Protein AF-A0A3A8YFK5-F1 (afdb_monomer_lite)

Foldseek 3Di:
DCVVLCVVLVVVLVVCVVVVVLVCLLVNLVSQQVSQVVCVVVPPPSSNQVSLVVVCVVPVVCVSSNVSNVVSPHDD

Structure (mmCIF, N/CA/C/O backbone):
data_AF-A0A3A8YFK5-F1
#
_entry.id   AF-A0A3A8YFK5-F1
#
loop_
_atom_site.group_PDB
_atom_site.id
_atom_site.type_symbol
_atom_site.label_atom_id
_atom_site.label_alt_id
_atom_site.label_comp_id
_atom_site.label_asym_id
_atom_site.label_entity_id
_atom_site.label_seq_id
_atom_site.pdbx_PDB_ins_code
_atom_site.Cartn_x
_atom_site.Cartn_y
_atom_site.Cartn_z
_atom_site.occupancy
_atom_site.B_iso_or_equiv
_atom_site.auth_seq_id
_atom_site.auth_comp_id
_atom_site.auth_asym_id
_atom_site.auth_atom_id
_atom_site.pdbx_PDB_model_num
ATOM 1 N N . MET A 1 1 ? -1.207 -1.563 15.806 1.00 56.94 1 MET A N 1
ATOM 2 C CA . MET A 1 1 ? -1.200 -3.010 16.137 1.00 56.94 1 MET A CA 1
ATOM 3 C C . MET A 1 1 ? -0.986 -3.888 14.887 1.00 56.94 1 MET A C 1
ATOM 5 O O . MET A 1 1 ? -1.472 -5.007 14.828 1.00 56.94 1 MET A O 1
ATOM 9 N N . CYS A 1 2 ? -0.184 -3.431 13.910 1.00 62.66 2 CYS A N 1
ATOM 10 C CA . CYS A 1 2 ? 0.181 -4.180 12.690 1.00 62.66 2 CYS A CA 1
ATOM 11 C C . CYS A 1 2 ? 1.671 -3.994 12.326 1.00 62.66 2 CYS A C 1
ATOM 13 O O . CYS A 1 2 ? 2.017 -3.944 11.150 1.00 62.66 2 CYS A O 1
ATOM 15 N N . LYS A 1 3 ? 2.553 -3.799 13.320 1.00 65.12 3 LYS A N 1
ATOM 16 C CA . LYS A 1 3 ? 3.958 -3.416 13.073 1.00 65.12 3 LYS A CA 1
ATOM 17 C C . LYS A 1 3 ? 4.733 -4.486 12.300 1.00 65.12 3 LYS A C 1
ATOM 19 O O . LYS A 1 3 ? 5.334 -4.183 11.281 1.00 65.12 3 LYS A O 1
ATOM 24 N N . GLU A 1 4 ? 4.637 -5.735 12.732 1.00 68.94 4 GLU A N 1
ATOM 25 C CA . GLU A 1 4 ? 5.458 -6.824 12.192 1.00 68.94 4 GLU A CA 1
ATOM 26 C C . GLU A 1 4 ? 5.069 -7.212 10.754 1.00 68.94 4 GLU A C 1
ATOM 28 O O . GLU A 1 4 ? 5.925 -7.388 9.888 1.00 68.94 4 GLU A O 1
ATOM 33 N N . LEU A 1 5 ? 3.762 -7.236 10.455 1.00 70.56 5 LEU A N 1
ATOM 34 C CA . LEU A 1 5 ? 3.264 -7.470 9.094 1.00 70.56 5 LEU A CA 1
ATOM 35 C C . LEU A 1 5 ? 3.701 -6.347 8.141 1.00 70.56 5 LEU A C 1
ATOM 37 O O . LEU A 1 5 ? 4.055 -6.600 6.992 1.00 70.56 5 LEU A O 1
ATOM 41 N N . ARG A 1 6 ? 3.698 -5.102 8.634 1.00 77.94 6 ARG A N 1
ATOM 42 C CA . ARG A 1 6 ? 4.115 -3.923 7.874 1.00 77.94 6 ARG A CA 1
ATOM 43 C C . ARG A 1 6 ? 5.604 -3.989 7.537 1.00 77.94 6 ARG A C 1
ATOM 45 O O . ARG A 1 6 ? 5.946 -3.732 6.393 1.00 77.94 6 ARG A O 1
ATOM 52 N N . GLU A 1 7 ? 6.473 -4.365 8.472 1.00 81.25 7 GLU A N 1
ATOM 53 C CA . GLU A 1 7 ? 7.930 -4.384 8.259 1.00 81.25 7 GLU A CA 1
ATOM 54 C C . GLU A 1 7 ? 8.378 -5.368 7.166 1.00 81.25 7 GLU A C 1
ATOM 56 O O . GLU A 1 7 ? 9.166 -5.000 6.293 1.00 81.25 7 GLU A O 1
ATOM 61 N N . ASN A 1 8 ? 7.848 -6.594 7.154 1.00 77.56 8 ASN A N 1
ATOM 62 C CA . ASN A 1 8 ? 8.212 -7.588 6.134 1.00 77.56 8 ASN A CA 1
ATOM 63 C C . ASN A 1 8 ? 7.684 -7.217 4.740 1.00 77.56 8 ASN A C 1
ATOM 65 O O . ASN A 1 8 ? 8.385 -7.360 3.737 1.00 77.56 8 ASN A O 1
ATOM 69 N N . LEU A 1 9 ? 6.457 -6.697 4.679 1.00 83.81 9 LEU A N 1
ATOM 70 C CA . LEU A 1 9 ? 5.828 -6.253 3.436 1.00 83.81 9 LEU A CA 1
ATOM 71 C C . LEU A 1 9 ? 6.560 -5.040 2.844 1.00 83.81 9 LEU A C 1
ATOM 73 O O . LEU A 1 9 ? 6.770 -4.962 1.635 1.00 83.81 9 LEU A O 1
ATOM 77 N N . LEU A 1 10 ? 7.005 -4.129 3.711 1.00 82.19 10 LEU A N 1
ATOM 78 C CA . LEU A 1 10 ? 7.708 -2.905 3.349 1.00 82.19 10 LEU A CA 1
ATOM 79 C C . LEU A 1 10 ? 9.073 -3.210 2.719 1.00 82.19 10 LEU A C 1
ATOM 81 O O . LEU A 1 10 ? 9.350 -2.672 1.652 1.00 82.19 10 LEU A O 1
ATOM 85 N N . LYS A 1 11 ? 9.843 -4.166 3.261 1.00 87.38 11 LYS A N 1
ATOM 86 C CA . LYS A 1 11 ? 11.106 -4.625 2.646 1.00 87.38 11 LYS A CA 1
ATOM 87 C C . LYS A 1 11 ? 10.909 -5.180 1.230 1.00 87.38 11 LYS A C 1
ATOM 89 O O . LYS A 1 11 ? 11.684 -4.867 0.329 1.00 87.38 11 LYS A O 1
ATOM 94 N N . ARG A 1 12 ? 9.860 -5.985 1.005 1.00 88.06 12 ARG A N 1
ATOM 95 C CA . ARG A 1 12 ? 9.565 -6.538 -0.331 1.00 88.06 12 ARG A CA 1
ATOM 96 C C . ARG A 1 12 ? 9.155 -5.447 -1.319 1.00 88.06 12 ARG A C 1
ATOM 98 O O . ARG A 1 12 ? 9.648 -5.431 -2.446 1.00 88.06 12 ARG A O 1
ATOM 105 N N . VAL A 1 13 ? 8.261 -4.546 -0.906 1.00 91.50 13 VAL A N 1
ATOM 106 C CA . VAL A 1 13 ? 7.823 -3.422 -1.746 1.00 91.50 13 VAL A CA 1
ATOM 107 C C . VAL A 1 13 ? 9.003 -2.509 -2.077 1.00 91.50 13 VAL A C 1
ATOM 109 O O . VAL A 1 13 ? 9.142 -2.112 -3.230 1.00 91.50 13 VAL A O 1
ATOM 112 N N . GLU A 1 14 ? 9.871 -2.211 -1.110 1.00 91.88 14 GLU A N 1
ATOM 113 C CA . GLU A 1 14 ? 11.066 -1.388 -1.318 1.00 91.88 14 GLU A CA 1
ATOM 114 C C . GLU A 1 14 ? 12.001 -1.980 -2.368 1.00 91.88 14 GLU A C 1
ATOM 116 O O . GLU A 1 14 ? 12.277 -1.293 -3.350 1.00 91.88 14 GLU A O 1
ATOM 121 N N . GLY A 1 15 ? 12.380 -3.257 -2.253 1.00 91.69 15 GLY A N 1
ATOM 122 C CA . GLY A 1 15 ? 13.269 -3.889 -3.236 1.00 91.69 15 GLY A CA 1
ATOM 123 C C . GLY A 1 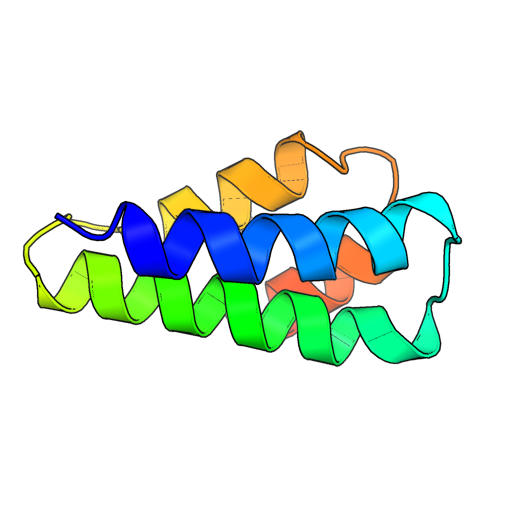15 ? 12.705 -3.858 -4.664 1.00 91.69 15 GLY A C 1
ATOM 124 O O . GLY A 1 15 ? 13.394 -3.494 -5.616 1.00 91.69 15 GLY A O 1
ATOM 125 N N . ILE A 1 16 ? 11.407 -4.139 -4.829 1.00 90.38 16 ILE A N 1
ATOM 126 C CA . ILE A 1 16 ? 10.734 -4.063 -6.139 1.00 90.38 16 ILE A CA 1
ATOM 127 C C . ILE A 1 16 ? 10.731 -2.626 -6.693 1.00 90.38 16 ILE A C 1
ATOM 129 O O . ILE A 1 16 ? 10.864 -2.406 -7.905 1.00 90.38 16 ILE A O 1
ATOM 133 N N . MET A 1 17 ? 10.546 -1.639 -5.816 1.00 90.19 17 MET A N 1
ATOM 134 C CA . MET A 1 17 ? 10.445 -0.226 -6.176 1.00 90.19 17 MET A CA 1
ATOM 135 C C . MET A 1 17 ? 11.787 0.416 -6.517 1.00 90.19 17 MET A C 1
ATOM 137 O O . MET A 1 17 ? 11.836 1.262 -7.421 1.00 90.19 17 MET A O 1
ATOM 141 N N . GLU A 1 18 ? 12.848 0.023 -5.817 1.00 91.00 18 GLU A N 1
ATOM 142 C CA . GLU A 1 18 ? 14.229 0.431 -6.079 1.00 91.00 18 GLU A CA 1
ATOM 143 C C . GLU A 1 18 ? 14.671 -0.059 -7.457 1.00 91.00 18 GLU A C 1
ATOM 145 O O . GLU A 1 18 ? 15.073 0.739 -8.306 1.00 91.00 18 GLU A O 1
ATOM 150 N N . GLU A 1 19 ? 14.432 -1.337 -7.752 1.00 90.44 19 GLU A N 1
ATOM 151 C CA . GLU A 1 19 ? 14.754 -1.935 -9.049 1.00 90.44 19 GLU A CA 1
ATOM 152 C C . GLU A 1 19 ? 13.788 -1.532 -10.180 1.00 90.44 19 GLU A C 1
ATOM 154 O O . GLU A 1 19 ? 13.952 -1.928 -11.332 1.00 90.44 19 GLU A O 1
ATOM 159 N N . SER A 1 20 ? 12.765 -0.722 -9.883 1.00 85.94 20 SER A N 1
ATOM 160 C CA . SER A 1 20 ? 11.781 -0.235 -10.860 1.00 85.94 20 SER A CA 1
ATOM 161 C C . SER A 1 20 ? 11.093 -1.351 -11.672 1.00 85.94 20 SER A C 1
ATOM 163 O O . SER A 1 20 ? 10.674 -1.117 -12.812 1.00 85.94 20 SER A O 1
ATOM 165 N N . ARG A 1 21 ? 10.924 -2.551 -11.092 1.00 88.25 21 ARG A N 1
ATOM 166 C CA . ARG A 1 21 ? 10.324 -3.715 -11.768 1.00 88.25 21 ARG A CA 1
ATOM 167 C C . ARG A 1 21 ? 8.801 -3.559 -11.897 1.00 88.25 21 ARG A C 1
ATOM 169 O O . ARG A 1 21 ? 8.031 -4.076 -11.089 1.00 88.25 21 ARG A O 1
ATOM 176 N N . ARG A 1 22 ? 8.353 -2.843 -12.934 1.00 88.56 22 ARG A N 1
ATOM 177 C CA . ARG A 1 22 ? 6.937 -2.458 -13.134 1.00 88.56 22 ARG A CA 1
ATOM 178 C C . ARG A 1 22 ? 5.951 -3.627 -13.181 1.00 88.56 22 ARG A C 1
ATOM 180 O O . ARG A 1 22 ? 4.818 -3.450 -12.749 1.00 88.56 22 ARG A O 1
ATOM 187 N N . ASN A 1 23 ? 6.378 -4.803 -13.641 1.00 92.88 23 ASN A N 1
ATOM 188 C CA . ASN A 1 23 ? 5.530 -6.004 -13.704 1.00 92.88 23 ASN A CA 1
ATOM 189 C C . ASN A 1 23 ? 5.022 -6.451 -12.323 1.00 92.88 23 ASN A C 1
ATOM 191 O O . ASN A 1 23 ? 4.018 -7.144 -12.239 1.00 92.88 23 ASN A O 1
ATOM 195 N N . TYR A 1 24 ? 5.681 -6.018 -11.245 1.00 93.94 24 TYR A N 1
ATOM 196 C CA . TYR A 1 24 ? 5.315 -6.360 -9.871 1.00 93.94 24 TYR A CA 1
ATOM 197 C C . TYR A 1 24 ? 4.545 -5.246 -9.153 1.00 93.94 24 TYR A C 1
ATOM 199 O O . TYR A 1 24 ? 4.208 -5.383 -7.980 1.00 93.94 24 TYR A O 1
ATOM 207 N N . TYR A 1 25 ? 4.253 -4.124 -9.818 1.00 95.19 25 TYR A N 1
ATOM 208 C CA . TYR A 1 25 ? 3.549 -3.013 -9.170 1.00 95.19 25 TYR A CA 1
ATOM 209 C C . TYR A 1 25 ? 2.130 -3.395 -8.745 1.00 95.19 25 TYR A C 1
ATOM 211 O O . TYR A 1 25 ? 1.679 -2.933 -7.697 1.00 95.19 25 TYR A O 1
ATOM 219 N N . TYR A 1 26 ? 1.474 -4.274 -9.507 1.00 96.12 26 TYR A N 1
ATOM 220 C CA . TYR A 1 26 ? 0.183 -4.850 -9.141 1.00 96.12 26 TYR A CA 1
ATOM 221 C C . TYR A 1 26 ? 0.271 -5.636 -7.824 1.00 96.12 26 TYR A C 1
ATOM 223 O O . TYR A 1 26 ? -0.514 -5.392 -6.911 1.00 96.12 26 TYR A O 1
ATOM 231 N N . GLU A 1 27 ? 1.274 -6.514 -7.678 1.00 94.62 27 GLU A N 1
ATOM 232 C CA . GLU A 1 27 ? 1.501 -7.266 -6.433 1.00 94.62 27 GLU A CA 1
ATOM 233 C C . GLU A 1 27 ? 1.762 -6.327 -5.251 1.00 94.62 27 GLU A C 1
ATOM 235 O O . GLU A 1 27 ? 1.156 -6.479 -4.192 1.00 94.62 27 GLU A O 1
ATOM 240 N N . CYS A 1 28 ? 2.620 -5.317 -5.438 1.00 95.50 28 CYS A N 1
ATOM 241 C CA . CYS A 1 28 ? 2.886 -4.317 -4.406 1.00 95.50 28 CYS A CA 1
ATOM 242 C C . CYS A 1 28 ? 1.601 -3.605 -3.966 1.00 95.50 28 CYS A C 1
ATOM 244 O O . CYS A 1 28 ? 1.366 -3.451 -2.769 1.00 95.50 28 CYS A O 1
ATOM 246 N N . ALA A 1 29 ? 0.760 -3.183 -4.912 1.00 96.50 29 ALA A N 1
ATOM 247 C CA . ALA A 1 29 ? -0.495 -2.515 -4.596 1.00 96.50 29 ALA A CA 1
ATOM 248 C C . ALA A 1 29 ? -1.478 -3.445 -3.863 1.00 96.50 29 ALA A C 1
ATOM 250 O O . ALA A 1 29 ? -2.085 -3.015 -2.881 1.00 96.50 29 ALA A O 1
ATOM 251 N N . ALA A 1 30 ? -1.563 -4.720 -4.260 1.00 96.19 30 ALA A N 1
ATOM 252 C CA . ALA A 1 30 ? -2.375 -5.734 -3.584 1.00 96.19 30 ALA A CA 1
ATOM 253 C C . ALA A 1 30 ? -1.952 -5.920 -2.118 1.00 96.19 30 ALA A C 1
ATOM 255 O O . ALA A 1 30 ? -2.779 -5.891 -1.208 1.00 96.19 30 ALA A O 1
ATOM 256 N N . TYR A 1 31 ? -0.646 -6.047 -1.880 1.00 94.31 31 TYR A N 1
ATOM 257 C CA . TYR A 1 31 ? -0.061 -6.180 -0.547 1.00 94.31 31 TYR A CA 1
ATOM 258 C C . TYR A 1 31 ? -0.363 -4.978 0.353 1.00 94.31 31 TYR A C 1
ATOM 260 O O . TYR A 1 31 ? -0.750 -5.141 1.511 1.00 94.31 31 TYR A O 1
ATOM 268 N N . ILE A 1 32 ? -0.214 -3.766 -0.180 1.00 95.19 32 ILE A N 1
ATOM 269 C CA . ILE A 1 32 ? -0.467 -2.518 0.551 1.00 95.19 32 ILE A CA 1
ATOM 270 C C . ILE A 1 32 ? -1.958 -2.371 0.873 1.00 95.19 32 ILE A C 1
ATOM 272 O O . ILE A 1 32 ? -2.308 -1.985 1.990 1.00 95.19 32 ILE A O 1
ATOM 276 N N . ALA A 1 33 ? -2.837 -2.710 -0.072 1.00 96.38 33 ALA A N 1
ATOM 277 C CA . ALA A 1 33 ? -4.280 -2.689 0.138 1.00 96.38 33 ALA A CA 1
ATOM 278 C C . ALA A 1 33 ? -4.704 -3.675 1.233 1.00 96.38 33 ALA A C 1
ATOM 280 O O . ALA A 1 33 ? -5.405 -3.273 2.160 1.00 96.38 33 ALA A O 1
ATOM 281 N N . ALA A 1 34 ? -4.210 -4.916 1.179 1.00 94.75 34 ALA A N 1
ATOM 282 C CA . ALA A 1 34 ? -4.487 -5.937 2.186 1.00 94.75 34 ALA A CA 1
ATOM 283 C C . ALA A 1 34 ? -3.993 -5.517 3.581 1.00 94.75 34 ALA A C 1
ATOM 285 O O . ALA A 1 34 ? -4.713 -5.664 4.566 1.00 94.75 34 ALA A O 1
ATOM 286 N N . LEU A 1 35 ? -2.795 -4.924 3.683 1.00 93.31 35 LEU A N 1
ATOM 287 C CA . LEU A 1 35 ? -2.301 -4.363 4.945 1.00 93.31 35 LEU A CA 1
ATOM 288 C C . LEU A 1 35 ? -3.255 -3.292 5.493 1.00 93.31 35 LEU A C 1
ATOM 290 O O . LEU A 1 35 ? -3.556 -3.277 6.686 1.00 93.31 35 LEU A O 1
ATOM 294 N N . GLY A 1 36 ? -3.722 -2.399 4.624 1.00 94.12 36 GLY A N 1
ATOM 295 C CA . GLY A 1 36 ? -4.660 -1.347 4.985 1.00 94.12 36 GLY A CA 1
ATOM 296 C C . GLY A 1 36 ? -6.018 -1.879 5.459 1.00 94.12 36 GLY A C 1
ATOM 297 O O . GLY A 1 36 ? -6.537 -1.398 6.463 1.00 94.12 36 GLY A O 1
ATOM 298 N N . GLU A 1 37 ? -6.551 -2.907 4.798 1.00 95.12 37 GLU A N 1
ATOM 299 C CA . GLU A 1 37 ? -7.784 -3.600 5.203 1.00 95.12 37 GLU A CA 1
ATOM 300 C C . GLU A 1 37 ? -7.641 -4.280 6.569 1.00 95.12 37 GLU A C 1
ATOM 302 O O . GLU A 1 37 ? -8.532 -4.168 7.406 1.00 95.12 37 GLU A O 1
ATOM 307 N N . VAL A 1 38 ? -6.497 -4.916 6.842 1.00 93.00 38 VAL A N 1
ATOM 308 C CA . VAL A 1 38 ? -6.197 -5.526 8.151 1.00 93.00 38 VAL A CA 1
ATOM 309 C C . VAL A 1 38 ? -6.063 -4.467 9.251 1.00 93.00 38 VAL A C 1
ATOM 311 O O . VAL A 1 38 ? -6.504 -4.679 10.380 1.00 93.00 38 VAL A O 1
ATOM 314 N N . CYS A 1 39 ? -5.442 -3.322 8.956 1.00 91.31 39 CYS A N 1
ATOM 315 C CA . CYS A 1 39 ? -5.403 -2.186 9.880 1.00 91.31 39 CYS A CA 1
ATOM 316 C C . CYS A 1 39 ? -6.820 -1.690 10.200 1.00 91.31 39 CYS A C 1
ATOM 318 O O . CYS A 1 39 ? -7.161 -1.504 11.369 1.00 91.31 39 CYS A O 1
ATOM 320 N N . GLU A 1 40 ? -7.655 -1.530 9.175 1.00 94.88 40 GLU A N 1
ATOM 321 C CA . GLU A 1 40 ? -9.035 -1.070 9.321 1.00 94.88 40 GLU A CA 1
ATOM 322 C C . GLU A 1 40 ? -9.900 -2.060 10.105 1.00 94.88 40 GLU A C 1
ATOM 324 O O . GLU A 1 40 ? -10.591 -1.663 11.044 1.00 94.88 40 GLU A O 1
ATOM 329 N N . SER A 1 41 ? -9.767 -3.361 9.836 1.00 93.69 41 SER A N 1
ATOM 330 C CA . SER A 1 41 ? -10.467 -4.411 10.584 1.00 93.69 41 SER A CA 1
ATOM 331 C C . SER A 1 41 ? -10.055 -4.481 12.061 1.00 93.69 41 SER A C 1
ATOM 333 O O . SER A 1 41 ? -10.762 -5.073 12.871 1.00 93.69 41 SER A O 1
ATOM 335 N N . ARG A 1 42 ? -8.903 -3.904 12.424 1.00 91.44 42 ARG A N 1
ATOM 336 C CA . ARG A 1 42 ? -8.385 -3.819 13.801 1.00 91.44 42 ARG A CA 1
ATOM 337 C C . ARG A 1 42 ? -8.708 -2.487 14.486 1.00 91.44 42 ARG A C 1
ATOM 339 O O . ARG A 1 42 ? -8.149 -2.203 15.544 1.00 91.44 42 ARG A O 1
ATOM 346 N N . GLY A 1 43 ? -9.604 -1.687 13.905 1.00 92.75 43 GLY A N 1
ATOM 347 C CA . GLY A 1 43 ? -10.111 -0.448 14.495 1.00 92.75 43 GLY A CA 1
ATOM 348 C C . GLY A 1 43 ? -9.404 0.826 14.028 1.00 92.75 43 GLY A C 1
ATOM 349 O O . GLY A 1 43 ? -9.733 1.907 14.515 1.00 92.75 43 GLY A O 1
ATOM 350 N N . GLU A 1 44 ? -8.460 0.749 13.082 1.00 92.81 44 GLU A N 1
ATOM 351 C CA . GLU A 1 44 ? -7.886 1.951 12.466 1.00 92.81 44 GLU A CA 1
ATOM 352 C C . GLU A 1 44 ? -8.857 2.508 11.412 1.00 92.81 44 GLU A C 1
ATOM 354 O O . GLU A 1 44 ? -8.818 2.116 10.248 1.00 92.81 44 GLU A O 1
ATOM 359 N N . VAL A 1 45 ? -9.742 3.427 11.814 1.00 93.56 45 VAL A N 1
ATOM 360 C CA . VAL A 1 45 ? -10.739 4.048 10.920 1.00 93.56 45 VAL A CA 1
ATOM 361 C C . VAL A 1 45 ? -10.073 4.605 9.655 1.00 93.56 45 VAL A C 1
ATOM 363 O O . VAL A 1 45 ? -9.145 5.416 9.729 1.00 93.56 45 VAL A O 1
ATOM 366 N N . GLY A 1 46 ? -10.538 4.161 8.482 1.00 94.88 46 GLY A N 1
ATOM 367 C CA . GLY A 1 46 ? -9.966 4.552 7.192 1.00 94.88 46 GLY A CA 1
ATOM 368 C C . GLY A 1 46 ? -8.566 3.984 6.931 1.00 94.88 46 GLY A C 1
ATOM 369 O O . GLY A 1 46 ? -7.821 4.542 6.119 1.00 94.88 46 GLY A O 1
ATOM 370 N N . GLY A 1 47 ? -8.190 2.898 7.615 1.00 94.31 47 GLY A N 1
ATOM 371 C CA . GLY A 1 47 ? -6.883 2.249 7.529 1.00 94.31 47 GLY A CA 1
ATOM 372 C C . GLY A 1 47 ? -6.466 1.938 6.095 1.00 94.31 47 GLY A C 1
ATOM 373 O O . GLY A 1 47 ? -5.345 2.278 5.707 1.00 94.31 47 GLY A O 1
ATOM 374 N N . LYS A 1 48 ? -7.383 1.417 5.266 1.00 95.44 48 LYS A N 1
ATOM 375 C CA . LYS A 1 48 ? -7.104 1.151 3.849 1.00 95.44 48 LYS A CA 1
ATOM 376 C C . LYS A 1 48 ? -6.657 2.401 3.100 1.00 95.44 48 LYS A C 1
ATOM 378 O O . LYS A 1 48 ? -5.615 2.394 2.448 1.00 95.44 48 LYS A O 1
ATOM 383 N N . GLN A 1 49 ? -7.416 3.487 3.216 1.00 97.56 49 GLN A N 1
ATOM 384 C CA . GLN A 1 49 ? -7.117 4.726 2.496 1.00 97.56 49 GLN A CA 1
ATOM 385 C C . GLN A 1 49 ? -5.828 5.372 2.997 1.00 97.56 49 GLN A C 1
ATOM 387 O O . GLN A 1 49 ? -4.977 5.732 2.190 1.00 97.56 49 GLN A O 1
ATOM 392 N N . ARG A 1 50 ? -5.636 5.440 4.319 1.00 95.44 50 ARG A N 1
ATOM 393 C CA . ARG A 1 50 ? -4.407 5.972 4.923 1.00 95.44 50 ARG A CA 1
ATOM 394 C C . ARG A 1 50 ? -3.160 5.253 4.414 1.00 95.44 50 ARG A C 1
ATOM 396 O O . ARG A 1 50 ? -2.204 5.911 4.014 1.00 95.44 50 ARG A O 1
ATOM 403 N N . VAL A 1 51 ? -3.178 3.919 4.408 1.00 95.12 51 VAL A N 1
ATOM 404 C CA . VAL A 1 51 ? -2.038 3.108 3.965 1.00 95.12 51 VAL A CA 1
ATOM 405 C C . VAL A 1 51 ? -1.783 3.291 2.466 1.00 95.12 51 VAL A C 1
ATOM 407 O O . VAL A 1 51 ? -0.641 3.510 2.067 1.00 95.12 51 VAL A O 1
ATOM 410 N N . LEU A 1 52 ? -2.822 3.287 1.627 1.00 96.50 52 LEU A N 1
ATOM 411 C CA . LEU A 1 52 ? -2.666 3.539 0.189 1.00 96.50 52 LEU A CA 1
ATOM 412 C C . LEU A 1 52 ? -2.079 4.937 -0.092 1.00 96.50 52 LEU A C 1
ATOM 414 O O . LEU A 1 52 ? -1.130 5.052 -0.869 1.00 96.50 52 LEU A O 1
ATOM 418 N N . SER A 1 53 ? -2.569 5.986 0.579 1.00 96.50 53 SER A N 1
ATOM 419 C CA . SER A 1 53 ? -2.068 7.362 0.425 1.00 96.50 53 SER A CA 1
ATOM 420 C C . SER A 1 53 ? -0.635 7.554 0.940 1.00 96.50 53 SER A C 1
ATOM 422 O O . SER A 1 53 ? 0.141 8.306 0.342 1.00 96.50 53 SER A O 1
ATOM 424 N N . GLU A 1 54 ? -0.248 6.858 2.014 1.00 94.62 54 GLU A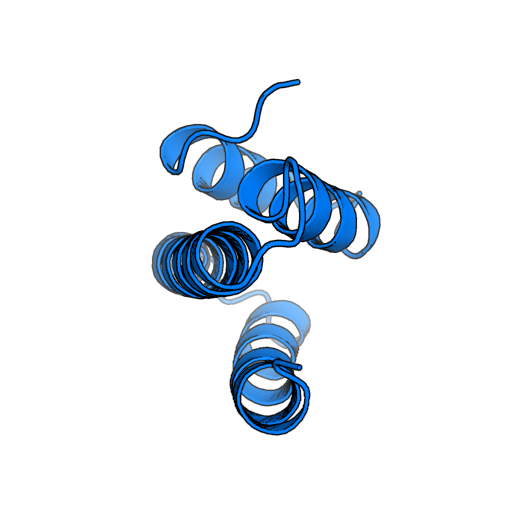 N 1
ATOM 425 C CA . GLU A 1 54 ? 1.128 6.840 2.534 1.00 94.62 54 GLU A CA 1
ATOM 426 C C . GLU A 1 54 ? 2.101 6.337 1.455 1.00 94.62 54 GLU A C 1
ATOM 428 O O . GLU A 1 54 ? 3.092 6.999 1.133 1.00 94.62 54 GLU A O 1
ATOM 433 N N . TYR A 1 55 ? 1.775 5.211 0.817 1.00 94.50 55 TYR A N 1
ATOM 434 C CA . TYR A 1 55 ? 2.599 4.634 -0.246 1.00 94.50 55 TYR A CA 1
ATOM 435 C C . TYR A 1 55 ? 2.533 5.426 -1.559 1.00 94.50 55 TYR A C 1
ATOM 437 O O . TYR A 1 55 ? 3.548 5.541 -2.252 1.00 94.50 55 TYR A O 1
ATOM 445 N N . GLN A 1 56 ? 1.389 6.029 -1.894 1.00 96.00 56 GLN A N 1
ATOM 446 C CA . GLN A 1 56 ? 1.282 6.959 -3.022 1.00 96.00 56 GLN A CA 1
ATOM 447 C C . GLN A 1 56 ? 2.257 8.133 -2.858 1.00 96.00 56 GLN A C 1
ATOM 449 O O . GLN A 1 56 ? 2.977 8.469 -3.804 1.00 96.00 56 GLN A O 1
ATOM 454 N N . SER A 1 57 ? 2.304 8.717 -1.656 1.00 95.94 57 SER A N 1
ATOM 455 C CA . SER A 1 57 ? 3.168 9.850 -1.313 1.00 95.94 57 SER A CA 1
ATOM 456 C C . SER A 1 57 ? 4.644 9.453 -1.308 1.00 95.94 57 SER A C 1
ATOM 458 O O . SER A 1 57 ? 5.466 10.139 -1.919 1.00 95.94 57 SER A O 1
ATOM 460 N N . LYS A 1 58 ? 4.978 8.299 -0.708 1.00 94.62 58 LYS A N 1
ATOM 461 C CA . LYS A 1 58 ? 6.339 7.732 -0.705 1.00 94.62 58 LYS A CA 1
ATOM 462 C C . LYS A 1 58 ? 6.886 7.542 -2.123 1.00 94.62 58 LYS A C 1
ATOM 464 O O . LYS A 1 58 ? 8.054 7.818 -2.384 1.00 94.62 58 LYS A O 1
ATOM 469 N N . TYR A 1 59 ? 6.033 7.125 -3.058 1.00 94.44 59 TYR A N 1
ATOM 470 C CA . TYR A 1 59 ? 6.390 6.893 -4.459 1.00 94.44 59 TYR A CA 1
ATOM 471 C C . TYR A 1 59 ? 5.747 7.916 -5.408 1.00 94.44 59 TYR A C 1
ATOM 473 O O . TYR A 1 59 ? 5.258 7.559 -6.480 1.00 94.44 59 TYR A O 1
ATOM 481 N N . SER A 1 60 ? 5.782 9.205 -5.052 1.00 94.6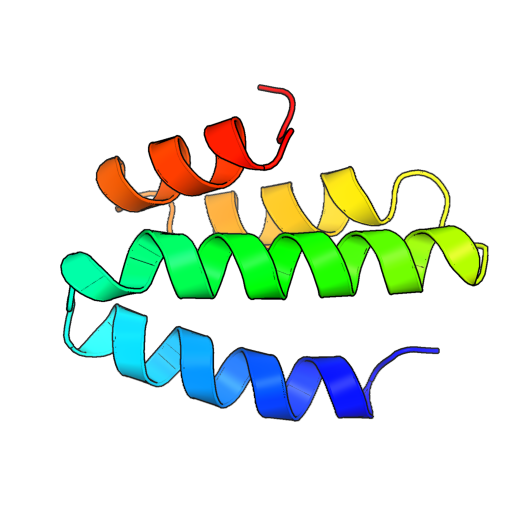2 60 SER A N 1
ATOM 482 C CA . SER A 1 60 ? 5.089 10.305 -5.754 1.00 94.62 60 SER A CA 1
ATOM 483 C C . SER A 1 60 ? 5.364 10.412 -7.263 1.00 94.62 60 SER A C 1
ATOM 485 O O . SER A 1 60 ? 4.505 10.846 -8.028 1.00 94.62 60 SER A O 1
ATOM 487 N N . ARG A 1 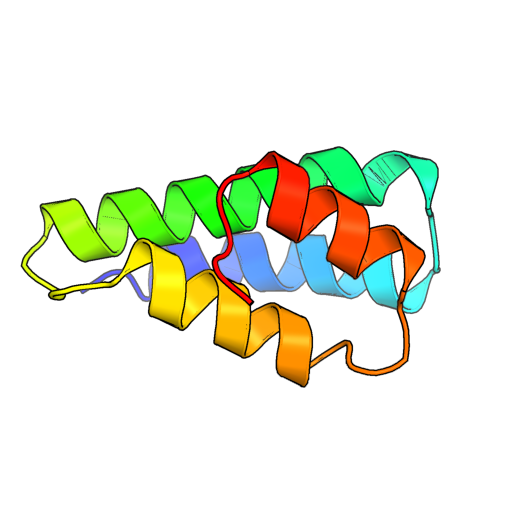61 ? 6.541 9.979 -7.732 1.00 94.19 61 ARG A N 1
ATOM 488 C CA . ARG A 1 61 ? 6.927 10.014 -9.159 1.00 94.19 61 ARG A CA 1
ATOM 489 C C . ARG A 1 61 ? 6.531 8.753 -9.944 1.00 94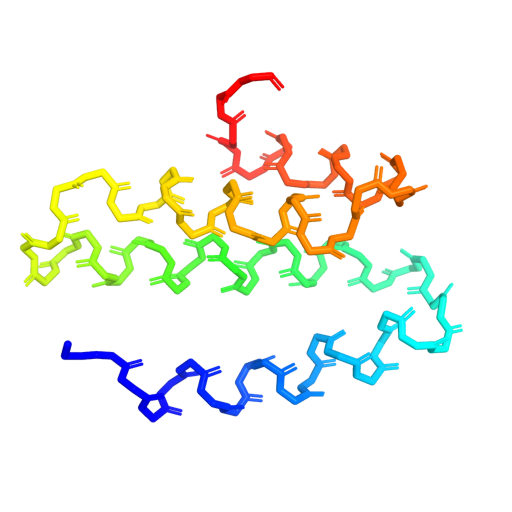.19 61 ARG A C 1
ATOM 491 O O . ARG A 1 61 ? 6.703 8.709 -11.163 1.00 94.19 61 ARG A O 1
ATOM 498 N N . ARG A 1 62 ? 6.009 7.708 -9.290 1.00 93.62 62 ARG A N 1
ATOM 499 C CA . ARG A 1 62 ? 5.721 6.396 -9.901 1.00 93.62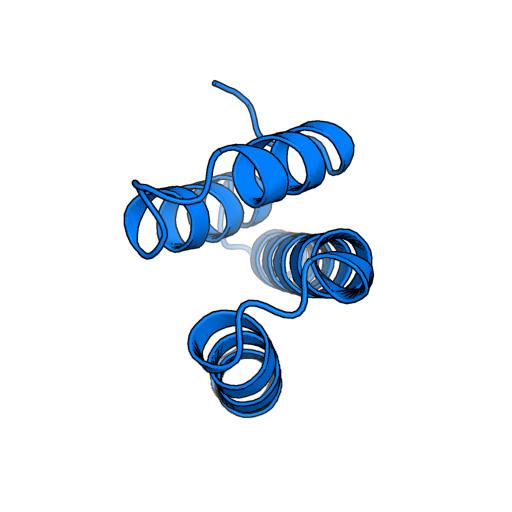 62 ARG A CA 1
ATOM 500 C C . ARG A 1 62 ? 4.266 6.306 -10.377 1.00 93.62 62 ARG A C 1
ATOM 502 O O . ARG A 1 62 ? 3.461 5.561 -9.833 1.00 93.62 62 ARG A O 1
ATOM 509 N N . ARG A 1 63 ? 3.935 7.011 -11.465 1.00 95.06 63 ARG A N 1
ATOM 510 C CA . ARG A 1 63 ? 2.560 7.056 -12.017 1.00 95.06 63 ARG A CA 1
ATOM 511 C C . ARG A 1 63 ? 1.960 5.682 -12.341 1.00 95.06 63 ARG A C 1
ATOM 513 O O . ARG A 1 63 ? 0.771 5.481 -12.132 1.00 95.06 63 ARG A O 1
ATOM 520 N N . ALA A 1 64 ? 2.766 4.750 -12.857 1.00 95.62 64 ALA A N 1
ATOM 521 C CA . ALA A 1 64 ? 2.311 3.383 -13.132 1.00 95.62 64 ALA A CA 1
ATOM 522 C C . ALA A 1 64 ? 1.858 2.684 -11.844 1.00 95.62 64 ALA A C 1
ATOM 524 O O . ALA A 1 64 ? 0.778 2.120 -11.805 1.00 95.62 64 ALA A O 1
ATOM 525 N N . PHE A 1 65 ? 2.624 2.826 -10.764 1.00 96.50 65 PHE A N 1
ATOM 526 C CA . PHE A 1 65 ? 2.243 2.288 -9.466 1.00 96.50 65 PHE A CA 1
ATOM 527 C C . PHE A 1 65 ? 0.984 2.952 -8.899 1.00 96.50 65 PHE A C 1
ATOM 529 O O . PHE A 1 65 ? 0.125 2.273 -8.352 1.00 96.50 65 PHE A O 1
ATOM 536 N N . HIS A 1 66 ? 0.822 4.267 -9.076 1.00 97.06 66 HIS A N 1
ATOM 537 C CA . HIS A 1 66 ? -0.405 4.951 -8.653 1.00 97.06 66 HIS A CA 1
ATOM 538 C C . HIS A 1 66 ? -1.658 4.398 -9.340 1.00 97.06 66 HIS A C 1
ATOM 540 O O . HIS A 1 66 ? -2.713 4.373 -8.715 1.00 97.06 66 HIS A O 1
ATOM 546 N N . ARG A 1 67 ? -1.561 3.937 -10.596 1.00 97.19 67 ARG A N 1
ATOM 547 C CA . ARG A 1 67 ? -2.682 3.265 -11.276 1.00 97.19 67 ARG A CA 1
ATOM 548 C C . ARG A 1 67 ? -3.049 1.958 -10.584 1.00 97.19 67 ARG A C 1
ATOM 550 O O . ARG A 1 67 ? -4.229 1.731 -10.349 1.00 97.19 67 ARG A O 1
ATOM 557 N N . GLU A 1 68 ? -2.052 1.171 -10.191 1.00 97.81 68 GLU A N 1
ATOM 558 C CA . GLU A 1 68 ? -2.279 -0.058 -9.427 1.00 97.81 68 GLU A CA 1
ATOM 559 C C . GLU A 1 68 ? -2.935 0.250 -8.073 1.00 97.81 68 GLU A C 1
ATOM 561 O O . GLU A 1 68 ? -3.947 -0.349 -7.730 1.00 97.81 68 GLU A O 1
ATOM 566 N N . LEU A 1 69 ? -2.463 1.266 -7.339 1.00 97.69 69 LEU A N 1
ATOM 567 C CA . LEU A 1 69 ? -3.108 1.690 -6.085 1.00 97.69 69 LEU A CA 1
ATOM 568 C C . LEU A 1 69 ? -4.589 2.066 -6.283 1.00 97.69 69 LEU A C 1
ATOM 570 O O . LEU A 1 69 ? -5.433 1.702 -5.461 1.00 97.69 69 LEU A O 1
ATOM 574 N N . LYS A 1 70 ? -4.924 2.762 -7.379 1.00 97.75 70 LYS A N 1
ATOM 575 C CA . LYS A 1 70 ? -6.320 3.076 -7.733 1.00 97.75 70 LYS A CA 1
ATOM 576 C C . LYS A 1 70 ? -7.129 1.820 -8.055 1.00 97.75 70 LYS A C 1
ATOM 578 O O . LYS A 1 70 ? -8.269 1.727 -7.608 1.00 97.75 70 LYS A O 1
ATOM 583 N N . ALA A 1 71 ? -6.545 0.845 -8.755 1.00 97.75 71 ALA A N 1
ATOM 584 C CA . ALA A 1 71 ? -7.195 -0.437 -9.041 1.00 97.75 71 ALA A CA 1
ATOM 585 C C . ALA A 1 71 ? -7.576 -1.200 -7.757 1.00 97.75 71 ALA A C 1
ATOM 587 O O . ALA A 1 71 ? -8.593 -1.886 -7.729 1.00 97.75 71 ALA A O 1
ATOM 588 N N . PHE A 1 72 ? -6.829 -1.000 -6.667 1.00 97.69 72 PHE A N 1
ATOM 589 C CA . PHE A 1 72 ? -7.131 -1.563 -5.346 1.00 97.69 72 PHE A CA 1
ATOM 590 C C . PHE A 1 72 ? -7.993 -0.665 -4.439 1.00 97.69 72 PHE A C 1
ATOM 592 O O . PHE A 1 72 ? -8.151 -0.936 -3.244 1.00 97.69 72 PHE A O 1
ATOM 599 N N . GLY A 1 73 ? -8.612 0.380 -4.993 1.00 96.06 73 GLY A N 1
ATOM 600 C CA . GLY A 1 73 ? -9.619 1.185 -4.302 1.00 96.06 73 GLY A CA 1
ATOM 601 C C . GLY A 1 73 ? -9.078 2.403 -3.555 1.00 96.06 73 GLY A C 1
ATOM 602 O O . GLY A 1 73 ? -9.768 2.911 -2.668 1.00 96.06 73 GLY A O 1
ATOM 603 N N . MET A 1 74 ? -7.876 2.887 -3.885 1.00 97.06 74 MET A N 1
ATOM 604 C CA . MET A 1 74 ? -7.412 4.205 -3.434 1.00 97.06 74 MET A CA 1
ATOM 605 C C . MET A 1 74 ? -8.328 5.301 -3.990 1.00 97.06 74 MET A C 1
ATOM 607 O O . MET A 1 74 ? -8.569 5.361 -5.197 1.00 97.06 74 MET A O 1
ATOM 611 N N . ARG A 1 75 ? -8.821 6.184 -3.119 1.00 93.75 75 ARG A N 1
ATOM 612 C CA . ARG A 1 75 ? -9.652 7.336 -3.491 1.00 93.75 75 ARG A CA 1
ATOM 613 C C . ARG A 1 75 ? -8.758 8.574 -3.633 1.00 93.75 75 ARG A C 1
ATOM 615 O O . ARG A 1 75 ? -8.003 8.882 -2.715 1.00 93.75 75 ARG A O 1
ATOM 622 N N . GLY A 1 76 ? -8.832 9.251 -4.785 1.00 74.69 76 GLY A N 1
ATOM 623 C CA . GLY A 1 76 ? -7.965 10.380 -5.174 1.00 74.69 76 GLY A CA 1
ATOM 624 C C . GLY A 1 76 ? -7.431 10.234 -6.592 1.00 74.69 76 GLY A C 1
ATOM 625 O O . GLY A 1 76 ? -6.248 9.870 -6.776 1.00 74.69 76 GLY A O 1
#

Sequence (76 aa):
MCKELRENLLKRVEGIMEESRRNYYYECAAYIAALGEVCESRGEVGGKQRVLSEYQSKYSRRRAFHRELKAFGMRG

Radius of gyration: 11.56 Å; chains: 1; bounding box: 26×18×30 Å

pLDDT: mean 91.05, std 8.5, range [56.94, 97.81]

Secondary structure (DSSP, 8-state):
--HHHHHHHHHHHHHHHHTT-GGGHHHHHHHHHHHHHHHHHTT-TTHHHHHHHHHHHHTTT-HHHHHHHHHTT---